Protein AF-A0A7S0DCE6-F1 (afdb_monomer_lite)

pLDDT: mean 84.44, std 14.57, range [43.94, 95.38]

Secondary structure (DSSP, 8-state):
----SSEEEEETTEEEEE--S-HHHHHHHH-------TT--HHHHHHHHHHHHTBS---SSPPTT----GGGGGGGB-SS--SEEE---SSPP---PPPPPPPPS----PPPPPPP-

InterPro domains:
  IPR007185 DNA polymerase alpha/delta/epsilon, subunit B [PF04042] (3-96)
  IPR016722 DNA polymerase alpha, subunit B [PTHR23061] (4-99)

Foldseek 3Di:
DDADAFGWDDDPNAIETEHADQLLVQCVVVDDDDDDPPPDDSSLVSVLVCQVVQFQHPDPPGDPPDPDDPVVRVVRGHLDRGNYYHRDHPDDDDDDDHDHDDRDPPPDDDDDDDDDD

Sequence (117 aa):
VAAANPAFFAVNGVRFAACTQDVLRHLSAAEAAREEGPNGDRMARLAAHLPGQRSAYPLFPAARAACLDASLAAHLEMDVTPDVLVLPSDLNPFAKIVPRVPEPAAAATAPALPARV

Organism: Micromonas pusilla (NCBI:txid38833)

Radius of gyration: 15.88 Å; chains: 1; bounding box: 37×34×45 Å

Structure (mmCIF, N/CA/C/O backbone):
data_AF-A0A7S0DCE6-F1
#
_entry.id   AF-A0A7S0DCE6-F1
#
loop_
_atom_site.group_PDB
_atom_site.id
_atom_site.type_symbol
_atom_site.label_atom_id
_atom_site.label_alt_id
_atom_site.label_comp_id
_atom_site.label_asym_id
_atom_site.label_entity_id
_atom_site.label_seq_id
_atom_site.pdbx_PDB_ins_code
_atom_site.Cartn_x
_atom_site.Cartn_y
_atom_site.Cartn_z
_atom_site.occupancy
_atom_site.B_iso_or_equiv
_atom_site.auth_seq_id
_atom_site.auth_comp_id
_atom_site.auth_asym_id
_atom_site.auth_atom_id
_atom_site.pdbx_PDB_model_num
ATOM 1 N N . VAL A 1 1 ? -12.943 -17.973 9.246 1.00 63.41 1 VAL A N 1
ATOM 2 C CA . VAL A 1 1 ? -13.158 -16.945 8.200 1.00 63.41 1 VAL A CA 1
ATOM 3 C C . VAL A 1 1 ? -11.803 -16.635 7.594 1.00 63.41 1 VAL A C 1
ATOM 5 O O . VAL A 1 1 ? -10.864 -16.469 8.359 1.00 63.41 1 VAL A O 1
ATOM 8 N N . ALA A 1 2 ? -11.686 -16.641 6.268 1.00 85.25 2 ALA A N 1
ATOM 9 C CA . ALA A 1 2 ? -10.461 -16.306 5.543 1.00 85.25 2 ALA A CA 1
ATOM 10 C C . ALA A 1 2 ? -10.769 -15.177 4.551 1.00 85.25 2 ALA A C 1
ATOM 12 O O . ALA A 1 2 ? -11.903 -15.081 4.082 1.00 85.25 2 ALA A O 1
ATOM 13 N N . ALA A 1 3 ? -9.783 -14.331 4.263 1.00 89.44 3 ALA A N 1
ATOM 14 C CA . ALA A 1 3 ? -9.891 -13.228 3.312 1.00 89.44 3 ALA A CA 1
ATOM 15 C C . ALA A 1 3 ? -8.877 -13.411 2.173 1.00 89.44 3 ALA A C 1
ATOM 17 O O . ALA A 1 3 ? -7.885 -14.125 2.335 1.00 89.44 3 ALA A O 1
ATOM 18 N N . ALA A 1 4 ? -9.142 -12.783 1.026 1.00 91.62 4 ALA A N 1
ATOM 19 C CA . ALA A 1 4 ? -8.221 -12.770 -0.109 1.00 91.62 4 ALA A CA 1
ATOM 20 C C . ALA A 1 4 ? -6.949 -11.955 0.202 1.00 91.62 4 ALA A C 1
ATOM 22 O O . ALA A 1 4 ? -6.877 -11.253 1.207 1.00 91.62 4 ALA A O 1
ATOM 23 N N . ASN A 1 5 ? -5.935 -12.044 -0.657 1.00 91.88 5 ASN A N 1
ATOM 24 C CA . ASN A 1 5 ? -4.752 -11.193 -0.579 1.00 91.88 5 ASN A CA 1
ATOM 25 C C . ASN A 1 5 ? -4.539 -10.488 -1.926 1.00 91.88 5 ASN A C 1
ATOM 27 O O . ASN A 1 5 ? -4.269 -11.187 -2.905 1.00 91.88 5 ASN A O 1
ATOM 31 N N . PRO A 1 6 ? -4.617 -9.148 -1.986 1.00 93.69 6 PRO A N 1
ATOM 32 C CA . PRO A 1 6 ? -4.988 -8.223 -0.906 1.00 93.69 6 PRO A CA 1
ATOM 33 C C . PRO A 1 6 ? -6.461 -8.364 -0.469 1.00 93.69 6 PRO A C 1
ATOM 35 O O . PRO A 1 6 ? -7.295 -8.890 -1.205 1.00 93.69 6 PRO A O 1
ATOM 38 N N . ALA A 1 7 ? -6.782 -7.889 0.735 1.00 93.31 7 ALA A N 1
ATOM 39 C CA . ALA A 1 7 ? -8.144 -7.817 1.263 1.00 93.31 7 ALA A CA 1
ATOM 40 C C . ALA A 1 7 ? -8.553 -6.371 1.536 1.00 93.31 7 ALA A C 1
ATOM 42 O O . ALA A 1 7 ? -7.835 -5.635 2.214 1.00 93.31 7 ALA A O 1
ATOM 43 N N . PHE A 1 8 ? -9.763 -6.022 1.105 1.00 93.06 8 PHE A N 1
ATOM 44 C CA . PHE A 1 8 ? -10.433 -4.766 1.425 1.00 93.06 8 PHE A CA 1
ATOM 45 C C . PHE A 1 8 ? -11.725 -5.080 2.175 1.0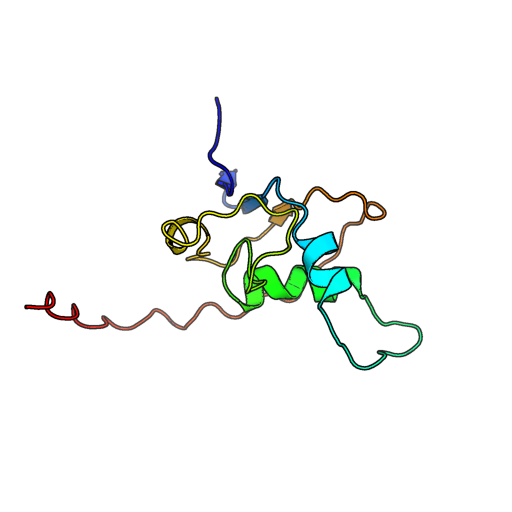0 93.06 8 PHE A C 1
ATOM 47 O O . PHE A 1 8 ? -12.561 -5.838 1.686 1.00 93.06 8 PHE A O 1
ATOM 54 N N . PHE A 1 9 ? -11.883 -4.550 3.384 1.00 92.50 9 PHE A N 1
ATOM 55 C CA . PHE A 1 9 ? -13.054 -4.826 4.220 1.00 92.50 9 PHE A CA 1
ATOM 56 C C . PHE A 1 9 ? -13.358 -3.656 5.150 1.00 92.50 9 PHE A C 1
ATOM 58 O O . PHE A 1 9 ? -12.493 -2.832 5.426 1.00 92.50 9 PHE A O 1
ATOM 65 N N . ALA A 1 10 ? -14.590 -3.575 5.650 1.00 94.00 10 ALA A N 1
ATOM 66 C CA . ALA A 1 10 ? -15.001 -2.533 6.583 1.00 94.00 10 ALA A CA 1
ATOM 67 C C . ALA A 1 10 ? -15.427 -3.131 7.927 1.00 94.00 10 ALA A C 1
ATOM 69 O O . ALA A 1 10 ? -16.151 -4.125 7.972 1.00 94.00 10 ALA A O 1
ATOM 70 N N . VAL A 1 11 ? -15.008 -2.497 9.022 1.00 94.19 11 VAL A N 1
ATOM 71 C CA . VAL A 1 11 ? -15.425 -2.837 10.388 1.00 94.19 11 VAL A CA 1
ATOM 72 C C . VAL A 1 11 ? -15.936 -1.567 11.047 1.00 94.19 11 VAL A C 1
ATOM 74 O O . VAL A 1 11 ? -15.205 -0.586 11.138 1.00 94.19 11 VAL A O 1
ATOM 77 N N . ASN A 1 12 ? -17.196 -1.560 11.490 1.00 94.94 12 ASN A N 1
ATOM 78 C CA . ASN A 1 12 ? -17.839 -0.389 12.106 1.00 94.94 12 ASN A CA 1
ATOM 79 C C . ASN A 1 12 ? -17.714 0.905 11.271 1.00 94.94 12 ASN A C 1
ATOM 81 O O . ASN A 1 12 ? -17.558 1.991 11.819 1.00 94.94 12 ASN A O 1
ATOM 85 N N . GLY A 1 13 ? -17.746 0.787 9.939 1.00 92.19 13 GLY A N 1
ATOM 86 C CA . GLY A 1 13 ? -17.605 1.924 9.022 1.00 92.19 13 GLY A CA 1
ATOM 87 C C . GLY A 1 13 ? -16.165 2.376 8.753 1.00 92.19 13 GLY A C 1
ATOM 88 O O . GLY A 1 13 ? -15.972 3.246 7.912 1.00 92.19 13 GLY A O 1
ATOM 89 N N . VAL A 1 14 ? -15.160 1.771 9.395 1.00 94.56 14 VAL A N 1
ATOM 90 C CA . VAL A 1 14 ? -13.736 2.001 9.104 1.00 94.56 14 VAL A CA 1
ATOM 91 C C . VAL A 1 14 ? -13.278 1.012 8.037 1.00 94.56 14 VAL A C 1
ATOM 93 O O . VAL A 1 14 ? -13.423 -0.198 8.220 1.00 94.56 14 VAL A O 1
ATOM 96 N N . ARG A 1 15 ? -12.735 1.510 6.922 1.00 93.50 15 ARG A N 1
ATOM 97 C CA . ARG A 1 15 ? -12.255 0.692 5.800 1.00 93.50 15 ARG A CA 1
ATOM 98 C C . ARG A 1 15 ? -10.793 0.312 6.002 1.00 93.50 15 ARG A C 1
ATOM 100 O O . ARG A 1 15 ? -9.929 1.174 6.155 1.00 93.50 15 ARG A O 1
ATOM 107 N N . PHE A 1 16 ? -10.519 -0.979 5.942 1.00 93.94 16 PHE A N 1
ATOM 108 C CA . PHE A 1 16 ? -9.196 -1.571 6.047 1.00 93.94 16 PHE A CA 1
ATOM 109 C C . PHE A 1 16 ? -8.762 -2.116 4.692 1.00 93.94 16 PHE A C 1
ATOM 111 O O . PHE A 1 16 ? -9.544 -2.755 3.987 1.00 93.94 16 PHE A O 1
ATOM 118 N N . ALA A 1 17 ? -7.492 -1.906 4.371 1.00 94.12 17 ALA A N 1
ATOM 119 C CA . ALA A 1 17 ? -6.794 -2.591 3.298 1.00 94.12 17 ALA A CA 1
ATOM 120 C C . ALA A 1 17 ? -5.614 -3.356 3.899 1.00 94.12 17 ALA A C 1
ATOM 122 O O . ALA A 1 17 ? -4.774 -2.769 4.584 1.00 94.12 17 ALA A O 1
ATOM 123 N N . ALA A 1 18 ? -5.553 -4.661 3.655 1.00 94.19 18 ALA A N 1
ATOM 124 C CA . ALA A 1 18 ? -4.484 -5.526 4.132 1.00 94.19 18 ALA A CA 1
ATOM 125 C C . ALA A 1 18 ? -3.834 -6.256 2.956 1.00 94.19 18 ALA A C 1
ATOM 127 O O . ALA A 1 18 ? -4.524 -6.848 2.127 1.00 94.19 18 ALA A O 1
ATOM 128 N N . CYS A 1 19 ? -2.506 -6.237 2.897 1.00 92.88 19 CYS A N 1
ATOM 129 C CA . CYS A 1 19 ? -1.738 -6.960 1.888 1.00 92.88 19 CYS A CA 1
ATOM 130 C C . CYS A 1 19 ? -0.588 -7.690 2.570 1.00 92.88 19 CYS A C 1
ATOM 132 O O . CYS A 1 19 ? 0.180 -7.069 3.292 1.00 92.88 19 CYS A O 1
ATOM 134 N N . THR A 1 20 ? -0.458 -8.999 2.363 1.00 92.81 20 THR A N 1
ATOM 135 C CA . THR A 1 20 ? 0.617 -9.777 3.002 1.00 92.81 20 THR A CA 1
ATOM 136 C C . THR A 1 20 ? 1.946 -9.694 2.258 1.00 92.81 20 THR A C 1
ATOM 138 O O . THR A 1 20 ? 2.962 -10.145 2.780 1.00 92.81 20 THR A O 1
ATOM 141 N N . GLN A 1 21 ? 1.949 -9.141 1.043 1.00 91.94 21 GLN A N 1
ATOM 142 C CA . GLN A 1 21 ? 3.168 -8.946 0.273 1.00 91.94 21 GLN A CA 1
ATOM 143 C C . GLN A 1 21 ? 3.969 -7.776 0.857 1.00 91.94 21 GLN A C 1
ATOM 145 O O . GLN A 1 21 ? 3.389 -6.737 1.168 1.00 91.94 21 GLN A O 1
ATOM 150 N N . ASP A 1 22 ? 5.297 -7.903 0.945 1.00 93.81 22 ASP A N 1
ATOM 151 C CA . ASP A 1 22 ? 6.162 -6.843 1.490 1.00 93.81 22 ASP A CA 1
ATOM 152 C C . ASP A 1 22 ? 6.379 -5.712 0.465 1.00 93.81 22 ASP A C 1
ATOM 154 O O . ASP A 1 22 ? 7.451 -5.511 -0.114 1.00 93.81 22 ASP A O 1
ATOM 158 N N . VAL A 1 23 ? 5.298 -4.990 0.168 1.00 93.62 23 VAL A N 1
ATOM 159 C CA . VAL A 1 23 ? 5.263 -3.917 -0.834 1.00 93.62 23 VAL A CA 1
ATOM 160 C C . VAL A 1 23 ? 6.167 -2.764 -0.420 1.00 93.62 23 VAL A C 1
ATOM 162 O O . VAL A 1 23 ? 6.834 -2.175 -1.267 1.00 93.62 23 VAL A O 1
ATOM 165 N N . LEU A 1 24 ? 6.246 -2.480 0.883 1.00 94.25 24 LEU A N 1
ATOM 166 C CA . LEU A 1 24 ? 7.089 -1.417 1.418 1.00 94.25 24 LEU A CA 1
ATOM 167 C C . LEU A 1 24 ? 8.561 -1.693 1.143 1.00 94.25 24 LEU A C 1
ATOM 169 O O . LEU A 1 24 ? 9.244 -0.814 0.624 1.00 94.25 24 LEU A O 1
ATOM 173 N N . ARG A 1 25 ? 9.052 -2.907 1.414 1.00 93.38 25 ARG A N 1
ATOM 174 C CA . ARG A 1 25 ? 10.442 -3.271 1.128 1.00 93.38 25 ARG A CA 1
ATOM 175 C C . ARG A 1 25 ? 10.736 -3.251 -0.365 1.00 93.38 25 ARG A C 1
ATOM 177 O O . ARG A 1 25 ? 11.775 -2.723 -0.762 1.00 93.38 25 ARG A O 1
ATOM 184 N N . HIS A 1 26 ? 9.825 -3.766 -1.188 1.00 94.00 26 HIS A N 1
ATOM 185 C CA . HIS A 1 26 ? 9.972 -3.731 -2.643 1.00 94.00 26 HIS A CA 1
ATOM 186 C C . HIS A 1 26 ? 10.058 -2.297 -3.180 1.00 94.00 26 HIS A C 1
ATOM 188 O O . HIS A 1 26 ? 10.993 -1.975 -3.912 1.00 94.00 26 HIS A O 1
ATOM 194 N N . LEU A 1 27 ? 9.143 -1.419 -2.763 1.00 93.62 27 LEU A N 1
ATOM 195 C CA . LEU A 1 27 ? 9.178 -0.001 -3.122 1.00 93.62 27 LEU A CA 1
ATOM 196 C C . LEU A 1 27 ? 10.441 0.673 -2.590 1.00 93.62 27 LEU A C 1
ATOM 198 O O . LEU A 1 27 ? 11.066 1.442 -3.306 1.00 93.62 27 LEU A O 1
ATOM 202 N N . SER A 1 28 ? 10.878 0.332 -1.378 1.00 92.31 28 SER A N 1
ATOM 203 C CA . SER A 1 28 ? 12.059 0.926 -0.748 1.00 92.31 28 SER A CA 1
ATOM 204 C C . SER A 1 28 ? 13.352 0.730 -1.549 1.00 92.31 28 SER A C 1
ATOM 206 O O . SER A 1 28 ? 14.268 1.541 -1.414 1.00 92.31 28 SER A O 1
ATOM 208 N N . ALA A 1 29 ? 13.427 -0.338 -2.352 1.00 90.44 29 ALA A N 1
ATOM 209 C CA . ALA A 1 29 ? 14.574 -0.669 -3.192 1.00 90.44 29 ALA A CA 1
ATOM 210 C C . ALA A 1 29 ? 14.532 0.008 -4.574 1.00 90.44 29 ALA A C 1
ATOM 212 O O . ALA A 1 29 ? 15.569 0.109 -5.225 1.00 90.44 29 ALA A O 1
ATOM 213 N N . ALA A 1 30 ? 13.353 0.443 -5.027 1.00 90.56 30 ALA A N 1
ATOM 214 C CA . ALA A 1 30 ? 13.140 1.027 -6.352 1.00 90.56 30 ALA A CA 1
ATOM 215 C C . ALA A 1 30 ? 12.790 2.525 -6.314 1.00 90.56 30 ALA A C 1
ATOM 217 O O . ALA A 1 30 ? 12.913 3.213 -7.325 1.00 90.56 30 ALA A O 1
ATOM 218 N N . GLU A 1 31 ? 12.344 3.041 -5.168 1.00 91.81 31 GLU A N 1
ATOM 219 C CA . GLU A 1 31 ? 12.003 4.448 -4.990 1.00 91.81 31 GLU A CA 1
ATOM 220 C C . GLU A 1 31 ? 13.265 5.318 -5.041 1.00 91.81 31 GLU A C 1
ATOM 222 O O . GLU A 1 31 ? 14.212 5.123 -4.278 1.00 91.81 31 GLU A O 1
ATOM 227 N N . ALA A 1 32 ? 13.229 6.345 -5.888 1.00 89.12 32 ALA A N 1
ATOM 228 C CA . ALA A 1 32 ? 14.138 7.477 -5.822 1.00 89.12 32 ALA A CA 1
ATOM 229 C C . ALA A 1 32 ? 13.352 8.708 -5.360 1.00 89.12 32 ALA A C 1
ATOM 231 O O . ALA A 1 32 ? 12.444 9.173 -6.049 1.00 89.12 32 ALA A O 1
ATOM 232 N N . ALA A 1 33 ? 13.707 9.244 -4.198 1.00 85.31 33 ALA A N 1
ATOM 233 C CA . ALA A 1 33 ? 13.139 10.476 -3.671 1.00 85.31 33 ALA A CA 1
ATOM 234 C C . ALA A 1 33 ? 14.253 11.502 -3.466 1.00 85.31 33 ALA A C 1
ATOM 236 O O . ALA A 1 33 ? 15.398 11.148 -3.179 1.00 85.31 33 ALA A O 1
ATOM 237 N N . ARG A 1 34 ? 13.915 12.787 -3.594 1.00 84.50 34 ARG A N 1
ATOM 238 C CA . ARG A 1 34 ? 14.809 13.843 -3.114 1.00 84.50 34 ARG A CA 1
ATOM 239 C C . ARG A 1 34 ? 14.895 13.726 -1.599 1.00 84.50 34 ARG A C 1
ATOM 241 O O . ARG A 1 34 ? 13.890 13.443 -0.952 1.00 84.50 34 ARG A O 1
ATOM 248 N N . GLU A 1 35 ? 16.088 13.939 -1.058 1.00 76.12 35 GLU A N 1
ATOM 249 C CA . GLU A 1 35 ? 16.293 13.953 0.383 1.00 76.12 35 GLU A CA 1
ATOM 250 C C . GLU A 1 35 ? 15.452 15.085 0.982 1.00 76.12 35 GLU A C 1
ATOM 252 O O . GLU A 1 35 ? 15.727 16.275 0.818 1.00 76.12 35 GLU A O 1
ATOM 257 N N . GLU A 1 36 ? 14.351 14.697 1.610 1.00 69.25 36 GLU A N 1
ATOM 258 C CA . GLU A 1 36 ? 13.676 15.538 2.579 1.00 69.25 36 GLU A CA 1
ATOM 259 C C . GLU A 1 36 ? 14.648 15.650 3.752 1.00 69.25 36 GLU A C 1
ATOM 261 O O . GLU A 1 36 ? 15.229 14.640 4.141 1.00 69.25 36 GLU A O 1
ATOM 266 N N . GLY A 1 37 ? 14.890 16.866 4.253 1.00 72.12 37 GLY A N 1
ATOM 267 C CA . GLY A 1 37 ? 15.866 17.114 5.319 1.00 72.12 37 GLY A CA 1
ATOM 268 C C . GLY A 1 37 ? 15.583 16.321 6.611 1.00 72.12 37 GLY A C 1
ATOM 269 O O . GLY A 1 37 ? 14.810 15.371 6.610 1.00 72.12 37 GLY A O 1
ATOM 270 N N . PRO A 1 38 ? 16.129 16.715 7.772 1.00 68.31 38 PRO A N 1
ATOM 271 C CA . PRO A 1 38 ? 16.102 15.890 8.993 1.00 68.31 38 PRO A CA 1
ATOM 272 C C . PRO A 1 38 ? 14.720 15.395 9.482 1.00 68.31 38 PRO A C 1
ATOM 274 O O . PRO A 1 38 ? 14.661 14.508 10.327 1.00 68.31 38 PRO A O 1
ATOM 277 N N . ASN A 1 39 ? 13.618 15.925 8.941 1.00 70.25 39 ASN A N 1
ATOM 278 C CA . ASN A 1 39 ? 12.239 15.550 9.258 1.00 70.25 39 ASN A CA 1
ATOM 279 C C . ASN A 1 39 ? 11.537 14.700 8.172 1.00 70.25 39 ASN A C 1
ATOM 281 O O . ASN A 1 39 ? 10.317 14.554 8.224 1.00 70.25 39 ASN A O 1
ATOM 285 N N . GLY A 1 40 ? 12.257 14.176 7.175 1.00 77.31 40 GLY A N 1
ATOM 286 C CA . GLY A 1 40 ? 11.675 13.361 6.105 1.00 77.31 40 GLY A CA 1
ATOM 287 C C . GLY A 1 40 ? 11.148 12.012 6.599 1.00 77.31 40 GLY A C 1
ATOM 288 O O . GLY A 1 40 ? 11.900 11.209 7.155 1.00 77.31 40 GLY A O 1
ATOM 289 N N . ASP A 1 41 ? 9.868 11.714 6.358 1.00 87.12 41 ASP A N 1
ATOM 290 C CA . ASP A 1 41 ? 9.262 10.438 6.758 1.00 87.12 41 ASP A CA 1
ATOM 291 C C . ASP A 1 41 ? 9.234 9.454 5.586 1.00 87.12 41 ASP A C 1
ATOM 293 O O . ASP A 1 41 ? 8.241 9.304 4.867 1.00 87.12 41 ASP A O 1
ATOM 297 N N . ARG A 1 42 ? 10.363 8.759 5.398 1.00 89.31 42 ARG A N 1
ATOM 298 C CA . ARG A 1 42 ? 10.520 7.755 4.336 1.00 89.31 42 ARG A CA 1
ATOM 299 C C . ARG A 1 42 ? 9.422 6.690 4.373 1.00 89.31 42 ARG A C 1
ATOM 301 O O . ARG A 1 42 ? 8.960 6.279 3.316 1.00 89.31 42 ARG A O 1
ATOM 308 N N . MET A 1 43 ? 9.009 6.229 5.556 1.00 91.19 43 MET A N 1
ATOM 309 C CA . MET A 1 43 ? 8.016 5.152 5.668 1.00 91.19 43 MET A CA 1
ATOM 310 C C . MET A 1 43 ? 6.617 5.642 5.308 1.00 91.19 43 MET A C 1
ATOM 312 O O . MET A 1 43 ? 5.907 4.964 4.566 1.00 91.19 43 MET A O 1
ATOM 316 N N . ALA A 1 44 ? 6.241 6.840 5.767 1.00 90.50 44 ALA A N 1
ATOM 317 C CA . ALA A 1 44 ? 4.973 7.451 5.385 1.00 90.50 44 ALA A CA 1
ATOM 318 C C . ALA A 1 44 ? 4.906 7.707 3.872 1.00 90.50 44 ALA A C 1
ATOM 320 O O . ALA A 1 44 ? 3.878 7.434 3.256 1.00 90.50 44 ALA A O 1
ATOM 321 N N . ARG A 1 45 ? 6.007 8.162 3.259 1.00 90.75 45 ARG A 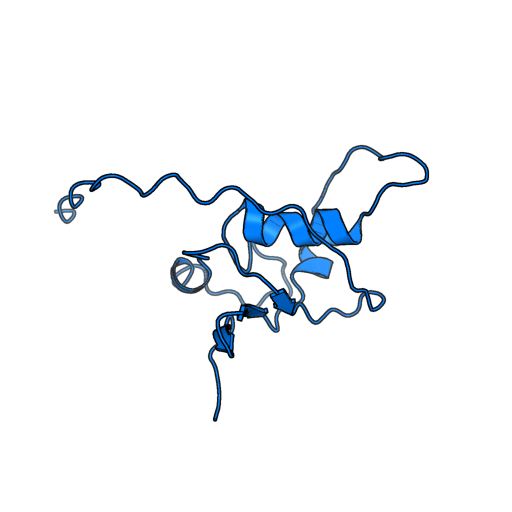N 1
ATOM 322 C CA . ARG A 1 45 ? 6.084 8.371 1.807 1.00 90.75 45 ARG A CA 1
ATOM 323 C C . ARG A 1 45 ? 5.969 7.064 1.024 1.00 90.75 45 ARG A C 1
ATOM 325 O O . ARG A 1 45 ? 5.189 7.003 0.079 1.00 90.75 45 ARG A O 1
ATOM 332 N N . LEU A 1 46 ? 6.669 6.007 1.444 1.00 92.81 46 LEU A N 1
ATOM 333 C CA . LEU A 1 46 ? 6.548 4.688 0.816 1.00 92.81 46 LEU A CA 1
ATOM 334 C C . LEU A 1 46 ? 5.110 4.162 0.879 1.00 92.81 46 LEU A C 1
ATOM 336 O O . LEU A 1 46 ? 4.573 3.703 -0.128 1.00 92.81 46 LEU A O 1
ATOM 340 N N . ALA A 1 47 ? 4.472 4.275 2.046 1.00 92.69 47 ALA A N 1
ATOM 341 C CA . ALA A 1 47 ? 3.084 3.873 2.231 1.00 92.69 47 ALA A CA 1
ATOM 342 C C . ALA A 1 47 ? 2.104 4.741 1.423 1.00 92.69 47 ALA A C 1
ATOM 344 O O . ALA A 1 47 ? 1.084 4.224 0.978 1.00 92.69 47 ALA A O 1
ATOM 345 N N . ALA A 1 48 ? 2.416 6.023 1.187 1.00 91.69 48 ALA A N 1
ATOM 346 C CA . ALA A 1 48 ? 1.593 6.944 0.396 1.00 91.69 48 ALA A CA 1
ATOM 347 C C . ALA A 1 48 ? 1.452 6.535 -1.075 1.00 91.69 48 ALA A C 1
ATOM 349 O O . ALA A 1 48 ? 0.447 6.875 -1.703 1.00 91.69 48 ALA A O 1
ATOM 350 N N . HIS A 1 49 ? 2.406 5.775 -1.621 1.00 92.81 49 HIS A N 1
ATOM 351 C CA . HIS A 1 49 ? 2.327 5.296 -3.003 1.00 92.81 49 HIS A CA 1
ATOM 352 C C . HIS A 1 49 ? 1.129 4.376 -3.241 1.00 92.81 49 HIS A C 1
ATOM 354 O O . HIS A 1 49 ? 0.545 4.433 -4.317 1.00 92.81 49 HIS A O 1
ATOM 360 N N . LEU A 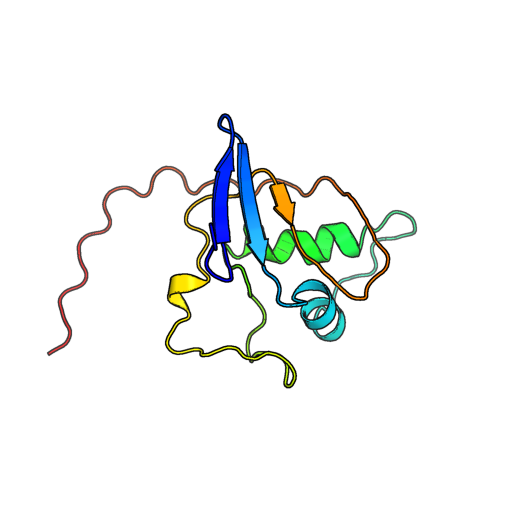1 50 ? 0.721 3.570 -2.255 1.00 92.88 50 LEU A N 1
ATOM 361 C CA . LEU A 1 50 ? -0.394 2.627 -2.404 1.00 92.88 50 LEU A CA 1
ATOM 362 C C . LEU A 1 50 ? -1.744 3.344 -2.624 1.00 92.88 50 LEU A C 1
ATOM 364 O O . LEU A 1 50 ? -2.337 3.166 -3.689 1.00 92.88 50 LEU A O 1
ATOM 368 N N . PRO A 1 51 ? -2.232 4.199 -1.697 1.00 92.00 51 PRO A N 1
ATOM 369 C CA . PRO A 1 51 ? -3.457 4.959 -1.923 1.00 92.00 51 PRO A CA 1
ATOM 370 C C . PRO A 1 51 ? -3.293 6.015 -3.026 1.00 92.00 51 PRO A C 1
ATOM 372 O O . PRO A 1 51 ? -4.270 6.342 -3.696 1.00 92.00 51 PRO A O 1
ATOM 375 N N . GLY A 1 52 ? -2.079 6.539 -3.247 1.00 91.12 52 GLY A N 1
ATOM 376 C CA . GLY A 1 52 ? -1.787 7.491 -4.326 1.00 91.12 52 GLY A CA 1
ATOM 377 C C . GLY A 1 52 ? -1.989 6.902 -5.713 1.00 91.12 52 GLY A C 1
ATOM 378 O O . GLY A 1 52 ? -2.558 7.552 -6.585 1.00 91.12 52 GLY A O 1
ATOM 379 N N . GLN A 1 53 ? -1.567 5.655 -5.895 1.00 91.62 53 GLN A N 1
ATOM 380 C CA . GLN A 1 53 ? -1.685 4.935 -7.160 1.00 91.62 53 GLN A CA 1
ATOM 381 C C . GLN A 1 53 ? -2.927 4.043 -7.218 1.00 91.62 53 GLN A C 1
ATOM 383 O O . GLN A 1 53 ? -3.142 3.376 -8.224 1.00 91.62 53 GLN A O 1
ATOM 388 N N . ARG A 1 54 ? -3.741 4.032 -6.153 1.00 91.81 54 ARG A N 1
ATOM 389 C CA . ARG A 1 54 ? -4.937 3.191 -6.013 1.00 91.81 54 ARG A CA 1
ATOM 390 C C . ARG A 1 54 ? -4.664 1.726 -6.350 1.00 91.81 54 ARG A C 1
ATOM 392 O O . ARG A 1 54 ? -5.454 1.072 -7.019 1.00 91.81 54 ARG A O 1
ATOM 399 N N . SER A 1 55 ? -3.532 1.212 -5.884 1.00 92.81 55 SER A N 1
ATOM 400 C CA . SER A 1 55 ? -3.137 -0.176 -6.098 1.00 92.81 55 SER A CA 1
ATOM 401 C C . SER A 1 55 ? -2.444 -0.721 -4.860 1.00 92.81 55 SER A C 1
ATOM 403 O O . SER A 1 55 ? -1.582 -0.066 -4.271 1.00 92.81 55 SER A O 1
ATOM 405 N N . ALA A 1 56 ? -2.804 -1.942 -4.466 1.00 93.25 56 ALA A N 1
ATOM 406 C CA . ALA A 1 56 ? -2.152 -2.676 -3.389 1.00 93.25 56 ALA A CA 1
ATOM 407 C C . ALA A 1 56 ? -0.689 -3.004 -3.709 1.00 93.25 56 ALA A C 1
ATOM 409 O O . ALA A 1 56 ? 0.100 -3.171 -2.785 1.00 93.25 56 ALA A O 1
ATOM 410 N N . TYR A 1 57 ? -0.314 -3.065 -4.992 1.00 94.06 57 TYR A N 1
ATOM 411 C CA . TYR A 1 57 ? 1.061 -3.296 -5.430 1.00 94.06 57 TYR A CA 1
ATOM 412 C C . TYR A 1 57 ? 1.404 -2.408 -6.642 1.00 94.06 57 TYR A C 1
ATOM 414 O O . TYR A 1 57 ? 1.270 -2.838 -7.787 1.00 94.06 57 TYR A O 1
ATOM 422 N N . PRO A 1 58 ? 1.844 -1.159 -6.415 1.00 92.69 58 PRO A N 1
ATOM 423 C CA . PRO A 1 58 ? 2.101 -0.206 -7.497 1.00 92.69 58 PRO A CA 1
ATOM 424 C C . PRO A 1 58 ? 3.418 -0.428 -8.263 1.00 92.69 58 PRO A C 1
ATOM 426 O O . PRO A 1 58 ? 3.632 0.164 -9.317 1.00 92.69 58 PRO A O 1
ATOM 429 N N . LEU A 1 59 ? 4.340 -1.240 -7.739 1.00 92.81 59 LEU A N 1
ATOM 430 C CA . LEU A 1 59 ? 5.664 -1.408 -8.337 1.00 92.81 59 LEU A CA 1
ATOM 431 C C . LEU A 1 59 ? 5.596 -2.259 -9.615 1.00 92.81 59 LEU A C 1
ATOM 433 O O . LEU A 1 59 ? 5.301 -3.453 -9.548 1.00 92.81 59 LEU A O 1
ATOM 437 N N . PHE A 1 60 ? 5.942 -1.667 -10.762 1.00 91.44 60 PHE A N 1
ATOM 438 C CA . PHE A 1 60 ? 6.037 -2.379 -12.036 1.00 91.44 60 PHE A CA 1
ATOM 439 C C . PHE A 1 60 ? 7.328 -2.035 -12.805 1.00 91.44 60 PHE A C 1
ATOM 441 O O . PHE A 1 60 ? 7.632 -0.851 -12.965 1.00 91.44 60 PHE A O 1
ATOM 448 N N . PRO A 1 61 ? 8.066 -3.029 -13.344 1.00 91.50 61 PRO A N 1
ATOM 449 C CA . PRO A 1 61 ? 7.874 -4.477 -13.196 1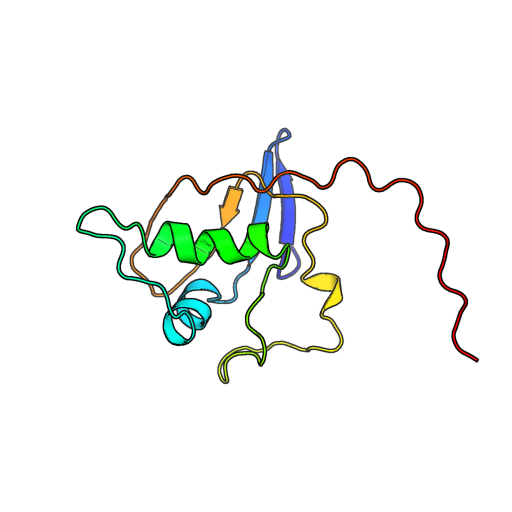.00 91.50 61 PRO A CA 1
ATOM 450 C C . PRO A 1 61 ? 7.954 -4.946 -11.737 1.00 91.50 61 PRO A C 1
ATOM 452 O O . PRO A 1 61 ? 8.647 -4.335 -10.925 1.00 91.50 61 PRO A O 1
ATOM 455 N N . ALA A 1 62 ? 7.231 -6.017 -11.400 1.00 89.31 62 ALA A N 1
ATOM 456 C CA . ALA A 1 62 ? 7.217 -6.536 -10.036 1.00 89.31 62 ALA A CA 1
ATOM 457 C C . ALA A 1 62 ? 8.629 -6.944 -9.581 1.00 89.31 62 ALA A C 1
ATOM 459 O O . ALA A 1 62 ? 9.456 -7.392 -10.383 1.00 89.31 62 ALA A O 1
ATOM 460 N N . ALA A 1 63 ? 8.916 -6.799 -8.284 1.00 89.44 63 ALA A N 1
ATOM 461 C CA . ALA A 1 63 ? 10.192 -7.244 -7.733 1.00 89.44 63 ALA A CA 1
ATOM 462 C C . ALA A 1 63 ? 10.384 -8.749 -7.981 1.00 89.44 63 ALA A C 1
ATOM 464 O O . ALA A 1 63 ? 9.427 -9.514 -7.935 1.00 89.44 63 ALA A O 1
ATOM 465 N N . ARG A 1 64 ? 11.626 -9.209 -8.179 1.00 85.62 64 ARG A N 1
ATOM 466 C CA . ARG A 1 64 ? 11.911 -10.636 -8.451 1.00 85.62 64 ARG A CA 1
ATOM 467 C C . ARG A 1 64 ? 11.376 -11.597 -7.382 1.00 85.62 64 ARG A C 1
ATOM 469 O O . ARG A 1 64 ? 11.105 -12.748 -7.693 1.00 85.62 64 ARG A O 1
ATOM 476 N N . ALA A 1 65 ? 11.265 -11.133 -6.139 1.00 85.50 65 ALA A N 1
ATOM 477 C CA . ALA A 1 65 ? 10.738 -11.908 -5.018 1.00 85.50 65 ALA A CA 1
ATOM 478 C C . ALA A 1 65 ? 9.203 -11.844 -4.897 1.00 85.50 65 ALA A C 1
ATOM 480 O O . ALA A 1 65 ? 8.625 -12.548 -4.073 1.00 85.50 65 ALA A O 1
ATOM 481 N N . ALA A 1 66 ? 8.532 -11.003 -5.688 1.00 87.69 66 ALA A N 1
ATOM 482 C CA . ALA A 1 66 ? 7.091 -10.848 -5.629 1.00 87.69 66 ALA A CA 1
ATOM 483 C C . ALA A 1 66 ? 6.391 -11.934 -6.456 1.00 87.69 66 ALA A C 1
ATOM 485 O O . ALA A 1 66 ? 6.557 -12.028 -7.670 1.00 87.69 66 ALA A O 1
ATOM 486 N N . CYS A 1 67 ? 5.545 -12.720 -5.793 1.00 86.50 67 CYS A N 1
ATOM 487 C CA . CYS A 1 67 ? 4.612 -13.640 -6.437 1.00 86.50 67 CYS A CA 1
ATOM 488 C C . CYS A 1 67 ? 3.391 -12.860 -6.942 1.00 86.50 67 CYS A C 1
ATOM 490 O O . CYS A 1 67 ? 2.346 -12.861 -6.293 1.00 86.50 67 CYS A O 1
ATOM 492 N N . LEU A 1 68 ? 3.549 -12.133 -8.049 1.00 88.56 68 LEU A N 1
ATOM 493 C CA . LEU A 1 68 ? 2.486 -11.333 -8.653 1.00 88.56 68 LEU A CA 1
ATOM 494 C C . LEU A 1 68 ? 2.138 -11.869 -10.041 1.00 88.56 68 LEU A C 1
ATOM 496 O O . LEU A 1 68 ? 2.984 -11.897 -10.933 1.00 88.56 68 LEU A O 1
ATOM 500 N N . ASP A 1 69 ? 0.880 -12.264 -10.217 1.00 90.44 69 ASP A N 1
ATOM 501 C CA . ASP A 1 69 ? 0.320 -12.575 -11.528 1.00 90.44 69 ASP A CA 1
ATOM 502 C C . ASP A 1 69 ? -0.264 -11.296 -12.137 1.00 90.44 69 ASP A C 1
ATOM 504 O O . ASP A 1 69 ? -1.317 -10.809 -11.722 1.00 90.44 69 ASP A O 1
ATOM 508 N N . ALA A 1 70 ? 0.435 -10.738 -13.126 1.00 87.12 70 ALA A N 1
ATOM 509 C CA . ALA A 1 70 ? 0.024 -9.503 -13.788 1.00 87.12 70 ALA A CA 1
ATOM 510 C C . ALA A 1 70 ? -1.307 -9.640 -14.551 1.00 87.12 70 ALA A C 1
ATOM 512 O O . ALA A 1 70 ? -1.965 -8.630 -14.794 1.00 87.12 70 ALA A O 1
ATOM 513 N N . SER A 1 71 ? -1.736 -10.859 -14.905 1.00 90.50 71 SER A N 1
ATOM 514 C CA . SER A 1 71 ? -3.043 -11.075 -15.539 1.00 90.50 71 SER A CA 1
ATOM 515 C C . SER A 1 71 ? -4.214 -10.793 -14.588 1.00 90.50 71 SER A C 1
ATOM 517 O O . SER A 1 71 ? -5.311 -10.472 -15.040 1.00 90.50 71 SER A O 1
ATOM 519 N N . LEU A 1 72 ? -3.962 -10.832 -13.275 1.00 91.69 72 LEU A N 1
ATOM 520 C CA . LEU A 1 72 ? -4.930 -10.587 -12.205 1.00 91.69 72 LEU A CA 1
ATOM 521 C C . LEU A 1 72 ? -4.825 -9.170 -11.615 1.00 91.69 72 LEU A C 1
ATOM 523 O O . LEU A 1 72 ? -5.337 -8.920 -10.525 1.00 91.69 72 LEU A O 1
ATOM 527 N N . ALA A 1 73 ? -4.184 -8.230 -12.319 1.00 88.81 73 ALA A N 1
ATOM 528 C CA . ALA A 1 73 ? -3.917 -6.880 -11.816 1.00 88.81 73 ALA A CA 1
ATOM 529 C C . ALA A 1 73 ? -5.173 -6.117 -11.353 1.00 88.81 73 ALA A C 1
ATOM 531 O O . ALA A 1 73 ? -5.089 -5.348 -10.400 1.00 88.81 73 ALA A O 1
ATOM 532 N N . ALA A 1 74 ? -6.340 -6.385 -11.949 1.00 89.69 74 ALA A N 1
ATOM 533 C CA . ALA A 1 74 ? -7.611 -5.786 -11.536 1.00 89.69 74 ALA A CA 1
ATOM 534 C C . ALA A 1 74 ? -7.968 -6.071 -10.061 1.00 89.69 74 ALA A C 1
ATOM 536 O O . ALA A 1 74 ? -8.609 -5.257 -9.410 1.00 89.69 74 ALA A O 1
ATOM 537 N N . HIS A 1 75 ? -7.513 -7.194 -9.490 1.00 90.88 75 HIS A N 1
ATOM 538 C CA . HIS A 1 75 ? -7.740 -7.521 -8.075 1.00 90.88 75 HIS A CA 1
ATOM 539 C C . HIS A 1 75 ? -6.841 -6.740 -7.106 1.00 90.88 75 HIS A C 1
ATOM 541 O O . HIS A 1 75 ? -7.019 -6.825 -5.891 1.00 90.88 75 HIS A O 1
ATOM 547 N N . LEU A 1 76 ? -5.851 -6.014 -7.627 1.00 91.25 76 LEU A N 1
ATOM 548 C CA . LEU A 1 76 ? -4.958 -5.170 -6.840 1.00 91.25 76 LEU A CA 1
ATOM 549 C C . LEU A 1 76 ? -5.470 -3.731 -6.750 1.00 91.25 76 LEU A C 1
ATOM 551 O O . LEU A 1 76 ? -4.951 -2.971 -5.932 1.00 91.25 76 LEU A O 1
ATOM 555 N N . GLU A 1 77 ? -6.446 -3.352 -7.574 1.00 91.19 77 GLU A N 1
ATOM 556 C CA . GLU A 1 77 ? -6.983 -1.996 -7.614 1.00 91.19 77 GLU A CA 1
ATOM 557 C C . GLU A 1 77 ? -7.721 -1.643 -6.317 1.00 91.19 77 GLU A C 1
ATOM 559 O O . GLU A 1 77 ? -8.411 -2.457 -5.703 1.00 91.19 77 GLU A O 1
ATOM 564 N N . MET A 1 78 ? -7.541 -0.397 -5.883 1.00 89.19 78 MET A N 1
ATOM 565 C CA . MET A 1 78 ? -8.245 0.192 -4.752 1.00 89.19 78 MET A CA 1
ATOM 566 C C . MET A 1 78 ? -9.322 1.134 -5.285 1.00 89.19 78 MET A C 1
ATOM 568 O O . MET A 1 78 ? -9.042 2.295 -5.587 1.00 89.19 78 MET A O 1
ATOM 572 N N . ASP A 1 79 ? -10.566 0.662 -5.348 1.00 84.69 79 ASP A N 1
ATOM 573 C CA . ASP A 1 79 ? -11.712 1.487 -5.767 1.00 84.69 79 ASP A CA 1
ATOM 574 C C . ASP A 1 79 ? -11.879 2.738 -4.894 1.00 84.69 79 ASP A C 1
ATOM 576 O O . ASP A 1 79 ? -12.342 3.796 -5.325 1.00 84.69 79 ASP A O 1
ATOM 580 N N . VAL A 1 80 ? -11.507 2.595 -3.625 1.00 86.31 80 VAL A N 1
ATOM 581 C CA . VAL A 1 80 ? -11.769 3.543 -2.556 1.00 86.31 80 VAL A CA 1
ATOM 582 C C . VAL A 1 80 ? -10.519 3.663 -1.693 1.00 86.31 80 VAL A C 1
ATOM 584 O O . VAL A 1 80 ? -9.880 2.660 -1.375 1.00 86.31 80 VAL A O 1
ATOM 587 N N . THR A 1 81 ? -10.178 4.883 -1.273 1.00 90.12 81 THR A N 1
ATOM 588 C CA . THR A 1 81 ? -9.039 5.100 -0.374 1.00 90.12 81 THR A CA 1
ATOM 589 C C . THR A 1 81 ? -9.351 4.490 1.003 1.00 90.12 81 THR A C 1
ATOM 591 O O . THR A 1 81 ? -10.308 4.941 1.643 1.00 90.12 81 THR A O 1
ATOM 594 N N . PRO A 1 82 ? -8.581 3.491 1.477 1.00 92.31 82 PRO A N 1
ATOM 595 C CA . PRO A 1 82 ? -8.800 2.884 2.786 1.00 92.31 82 PRO A CA 1
ATOM 596 C C . PRO A 1 82 ? -8.472 3.871 3.911 1.00 92.31 82 PRO A C 1
ATOM 598 O O . PRO A 1 82 ? -7.616 4.743 3.759 1.00 92.31 82 PRO A O 1
ATOM 601 N N . ASP A 1 83 ? -9.132 3.705 5.055 1.00 93.12 83 ASP A N 1
ATOM 602 C CA . ASP A 1 83 ? -8.882 4.518 6.248 1.00 93.12 83 ASP A CA 1
ATOM 603 C C . ASP A 1 83 ? -7.680 3.972 7.040 1.00 93.12 83 ASP A C 1
ATOM 605 O O . ASP A 1 83 ? -6.931 4.733 7.652 1.00 93.12 83 ASP A O 1
ATOM 609 N N . VAL A 1 84 ? -7.464 2.652 6.995 1.00 94.62 84 VAL A N 1
ATOM 610 C CA . VAL A 1 84 ? -6.334 1.971 7.639 1.00 94.62 84 VAL A CA 1
ATOM 611 C C . VAL A 1 84 ? -5.658 1.014 6.657 1.00 94.62 84 VAL A C 1
ATOM 613 O O . VAL A 1 84 ? -6.306 0.161 6.051 1.00 94.62 84 VAL A O 1
ATOM 616 N N . LEU A 1 85 ? -4.334 1.129 6.540 1.00 94.19 85 LEU A N 1
ATOM 617 C CA . LEU A 1 85 ? -3.482 0.239 5.750 1.00 94.19 85 LEU A CA 1
ATOM 618 C C . LEU A 1 85 ? -2.681 -0.677 6.676 1.00 94.19 85 LEU A C 1
ATOM 620 O O . LEU A 1 85 ? -1.951 -0.204 7.546 1.00 94.19 85 LEU A O 1
ATOM 624 N N . VAL A 1 86 ? -2.795 -1.987 6.465 1.00 95.38 86 VAL A N 1
ATOM 625 C CA . VAL A 1 86 ? -2.026 -3.010 7.178 1.00 95.38 86 VAL A CA 1
ATOM 626 C C . VAL A 1 86 ? -1.028 -3.627 6.205 1.00 95.38 86 VAL A C 1
ATOM 628 O O . VAL A 1 86 ? -1.400 -4.399 5.321 1.00 95.38 86 VAL A O 1
ATOM 631 N N . LEU A 1 87 ? 0.241 -3.253 6.371 1.00 94.69 87 LEU A N 1
ATOM 632 C CA . LEU A 1 87 ? 1.350 -3.634 5.495 1.00 94.69 87 LEU A CA 1
ATOM 633 C C . LEU A 1 87 ? 2.444 -4.329 6.323 1.00 94.69 87 LEU A C 1
ATOM 635 O O . LEU A 1 87 ? 3.370 -3.659 6.786 1.00 94.69 87 LEU A O 1
ATOM 639 N N . PRO A 1 88 ? 2.334 -5.646 6.577 1.00 93.94 88 PRO A N 1
ATOM 640 C CA . PRO A 1 88 ? 3.435 -6.431 7.123 1.00 93.94 88 PRO A CA 1
ATOM 641 C C . PRO A 1 88 ? 4.699 -6.278 6.264 1.00 93.94 88 PRO A C 1
ATOM 643 O O . PRO A 1 88 ? 4.643 -6.332 5.036 1.00 93.94 88 PRO A O 1
ATOM 646 N N . SER A 1 89 ? 5.836 -6.078 6.926 1.00 93.44 89 SER A N 1
ATOM 647 C CA . SER A 1 89 ? 7.143 -5.891 6.296 1.00 93.44 89 SER A CA 1
ATOM 648 C C . SER A 1 89 ? 8.253 -6.305 7.261 1.00 93.44 89 SER A C 1
ATOM 650 O O . SER A 1 89 ? 8.072 -6.208 8.475 1.00 93.44 89 SER A O 1
ATOM 652 N N . ASP A 1 90 ? 9.410 -6.703 6.729 1.00 91.12 90 ASP A N 1
ATOM 653 C CA . ASP A 1 90 ? 10.631 -6.934 7.525 1.00 91.12 90 ASP A CA 1
ATOM 654 C C . ASP A 1 90 ? 11.312 -5.622 7.972 1.00 91.12 90 ASP A C 1
ATOM 656 O O . ASP A 1 90 ? 12.341 -5.630 8.652 1.00 91.12 90 ASP A O 1
ATOM 660 N N . LEU A 1 91 ? 10.779 -4.472 7.548 1.00 91.12 91 LEU A N 1
ATOM 661 C CA . LEU A 1 91 ? 11.214 -3.156 8.004 1.00 91.12 91 LEU A CA 1
ATOM 662 C C . LEU A 1 91 ? 10.815 -2.914 9.469 1.00 91.12 91 LEU A C 1
ATOM 664 O O . LEU A 1 91 ? 9.944 -3.578 10.027 1.00 91.12 91 LEU A O 1
ATOM 668 N N . ASN A 1 92 ? 11.448 -1.922 10.103 1.00 91.44 92 ASN A N 1
ATOM 669 C CA . ASN A 1 92 ? 11.153 -1.586 11.494 1.00 91.44 92 ASN A CA 1
ATOM 670 C C . ASN A 1 92 ? 9.659 -1.230 11.666 1.00 91.44 92 ASN A C 1
ATOM 672 O O . ASN A 1 92 ? 9.171 -0.388 10.905 1.00 91.44 92 ASN A O 1
ATOM 676 N N . PRO A 1 93 ? 8.941 -1.806 12.653 1.00 93.19 93 PRO A N 1
ATOM 677 C CA . PRO A 1 93 ? 7.521 -1.538 12.851 1.00 93.19 93 PRO A CA 1
ATOM 678 C C . PRO A 1 93 ? 7.227 -0.046 13.018 1.00 93.19 93 PRO A C 1
ATOM 680 O O . PRO A 1 93 ? 7.926 0.664 13.746 1.00 93.19 93 PRO A O 1
ATOM 683 N N . PHE A 1 94 ? 6.169 0.4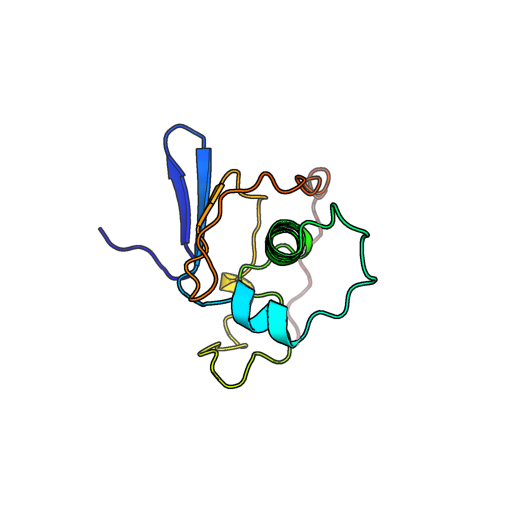32 12.366 1.00 93.44 94 PHE A N 1
ATOM 684 C CA . PHE A 1 94 ? 5.751 1.827 12.448 1.00 93.44 94 PHE A CA 1
ATOM 685 C C . PHE A 1 94 ? 4.232 1.977 12.350 1.00 93.44 94 PHE A C 1
ATOM 687 O O . PHE A 1 94 ? 3.534 1.128 11.803 1.00 93.44 94 PHE A O 1
ATOM 694 N N . ALA A 1 95 ? 3.736 3.108 12.847 1.00 94.88 95 ALA A N 1
ATOM 695 C CA . ALA A 1 95 ? 2.380 3.586 12.618 1.00 94.88 95 ALA A CA 1
ATOM 696 C C . ALA A 1 95 ? 2.458 5.078 12.286 1.00 94.88 95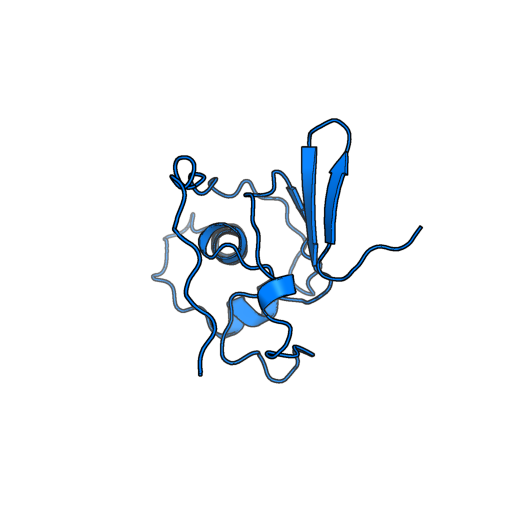 ALA A C 1
ATOM 698 O O . ALA A 1 95 ? 3.011 5.861 13.063 1.00 94.88 95 ALA A O 1
ATOM 699 N N . LYS A 1 96 ? 1.973 5.464 11.104 1.00 92.31 96 LYS A N 1
ATOM 700 C CA . LYS A 1 96 ? 2.086 6.827 10.573 1.00 92.31 96 LYS A CA 1
ATOM 701 C C . LYS A 1 96 ? 0.782 7.251 9.917 1.00 92.31 96 LYS A C 1
ATOM 703 O O . LYS A 1 96 ? 0.098 6.434 9.307 1.00 92.31 96 LYS A O 1
ATOM 708 N N . ILE A 1 97 ? 0.469 8.538 10.031 1.00 92.56 97 ILE A N 1
ATOM 709 C CA . ILE A 1 97 ? -0.644 9.146 9.306 1.00 92.56 97 ILE A CA 1
ATOM 710 C C . ILE A 1 97 ? -0.130 9.509 7.918 1.00 92.56 97 ILE A C 1
ATOM 712 O O . ILE A 1 97 ? 0.809 10.289 7.778 1.00 92.56 97 ILE A O 1
ATOM 716 N N . VAL A 1 98 ? -0.747 8.919 6.903 1.00 89.31 98 VAL A N 1
ATOM 717 C CA . VAL A 1 98 ? -0.433 9.160 5.497 1.00 89.31 98 VAL A CA 1
ATOM 718 C C . VAL A 1 98 ? -1.486 10.115 4.931 1.00 89.31 98 VAL A C 1
ATOM 720 O O . VAL A 1 98 ? -2.668 9.966 5.257 1.00 89.31 98 VAL A O 1
ATOM 723 N N . PRO A 1 99 ? -1.105 11.115 4.116 1.00 81.25 99 PRO A N 1
ATOM 724 C CA . PRO A 1 99 ? -2.069 12.031 3.523 1.00 81.25 99 PRO A CA 1
ATOM 725 C C . PRO A 1 99 ? -3.094 11.271 2.674 1.00 81.25 99 PRO A C 1
ATOM 727 O O . PRO A 1 99 ? -2.741 10.435 1.840 1.00 81.25 99 PRO A O 1
ATOM 730 N N . ARG A 1 100 ? -4.378 11.579 2.882 1.00 77.31 100 ARG A N 1
ATOM 731 C CA . ARG A 1 100 ? -5.464 10.993 2.095 1.00 77.31 100 ARG A CA 1
ATOM 732 C C . ARG A 1 100 ? -5.397 11.534 0.673 1.00 77.31 100 ARG A C 1
ATOM 734 O O . ARG A 1 100 ? -5.373 12.744 0.458 1.00 77.31 100 ARG A O 1
ATOM 741 N N . VAL A 1 101 ? -5.438 10.631 -0.295 1.00 77.06 101 VAL A N 1
ATOM 742 C CA . VAL A 1 101 ? -5.601 11.004 -1.699 1.00 77.06 101 VAL A CA 1
ATOM 743 C C . VAL A 1 101 ? -7.073 11.347 -1.920 1.00 77.06 101 VAL A C 1
ATOM 745 O O . VAL A 1 101 ? -7.928 10.548 -1.514 1.00 77.06 101 VAL A O 1
ATOM 748 N N . PRO A 1 102 ? -7.391 12.514 -2.514 1.00 69.62 102 PRO A N 1
ATOM 749 C CA . PRO A 1 102 ? -8.764 12.872 -2.825 1.00 69.62 102 PRO A CA 1
ATOM 750 C C . PRO A 1 102 ? -9.400 11.750 -3.644 1.00 69.62 102 PRO A C 1
ATOM 752 O O . PRO A 1 102 ? -8.854 11.320 -4.668 1.00 69.62 102 PRO A O 1
ATOM 755 N N . GLU A 1 103 ? -10.542 11.249 -3.176 1.00 65.06 103 GLU A N 1
ATOM 756 C CA . GLU A 1 103 ? -11.372 10.391 -4.014 1.00 65.06 103 GLU A CA 1
ATOM 757 C C . GLU A 1 103 ? -11.664 11.162 -5.304 1.00 65.06 103 GLU A C 1
ATOM 759 O O . GLU A 1 103 ? -11.875 12.382 -5.259 1.00 65.06 103 GLU A O 1
ATOM 764 N N . PRO A 1 104 ? -11.610 10.490 -6.466 1.00 61.62 104 PRO A N 1
ATOM 765 C CA . PRO A 1 104 ? -11.980 11.164 -7.692 1.00 61.62 104 PRO A CA 1
ATOM 766 C C . PRO A 1 104 ? -13.430 11.608 -7.489 1.00 61.62 104 PRO A C 1
ATOM 768 O O . PRO A 1 104 ? -14.262 10.801 -7.072 1.00 61.62 104 PRO A O 1
ATOM 771 N N . ALA A 1 105 ? -13.715 12.898 -7.697 1.00 54.50 105 ALA A N 1
ATOM 772 C CA . ALA A 1 105 ? -15.086 13.393 -7.683 1.00 54.50 105 ALA A CA 1
ATOM 773 C C . ALA A 1 105 ? -15.916 12.424 -8.525 1.00 54.50 105 ALA A C 1
ATOM 775 O O . ALA A 1 105 ? -15.515 12.169 -9.662 1.00 54.50 105 ALA A O 1
ATOM 776 N N . ALA A 1 106 ? -16.942 11.824 -7.901 1.00 49.88 106 ALA A N 1
ATOM 777 C CA . ALA A 1 106 ? -17.750 10.722 -8.414 1.00 49.88 106 ALA A CA 1
ATOM 778 C C . ALA A 1 106 ? -17.673 10.658 -9.936 1.00 49.88 106 ALA A C 1
ATOM 780 O O . ALA A 1 106 ? -18.166 11.572 -10.599 1.00 49.88 106 ALA A O 1
ATOM 781 N N . ALA A 1 107 ? -16.971 9.647 -10.460 1.00 46.59 107 ALA A N 1
ATOM 782 C CA . ALA A 1 107 ? -16.808 9.473 -11.890 1.00 46.59 107 ALA A CA 1
ATOM 783 C C . ALA A 1 107 ? -18.204 9.503 -12.515 1.00 46.59 107 ALA A C 1
ATOM 785 O O . ALA A 1 107 ? -18.989 8.566 -12.370 1.00 46.59 107 ALA A O 1
ATOM 786 N N . ALA A 1 108 ? -18.528 10.631 -13.146 1.00 44.69 108 ALA A N 1
ATOM 787 C CA . ALA A 1 108 ? -19.664 10.749 -14.022 1.00 44.69 108 ALA A CA 1
ATOM 788 C C . ALA A 1 108 ? -19.547 9.591 -15.008 1.00 44.69 108 ALA A C 1
ATOM 790 O O . ALA A 1 108 ? -18.520 9.474 -15.673 1.00 44.69 108 ALA A O 1
ATOM 791 N N . THR A 1 109 ? -20.559 8.721 -15.010 1.00 47.69 109 THR A N 1
ATOM 792 C CA . THR A 1 109 ? -20.876 7.710 -16.021 1.00 47.69 109 THR A CA 1
ATOM 793 C C . THR A 1 109 ? -19.909 7.730 -17.208 1.00 47.69 109 THR A C 1
ATOM 795 O O . THR A 1 109 ? -20.123 8.451 -18.182 1.00 47.69 109 THR A O 1
ATOM 798 N N . ALA A 1 110 ? -18.827 6.955 -17.127 1.00 43.94 110 ALA A N 1
ATOM 799 C CA . ALA A 1 110 ? -18.012 6.666 -18.297 1.00 43.94 110 ALA A CA 1
ATOM 800 C C . ALA A 1 110 ? -18.761 5.599 -19.119 1.00 43.94 110 ALA A C 1
ATOM 802 O O . ALA A 1 110 ? -19.163 4.578 -18.554 1.00 43.94 110 ALA A O 1
ATOM 803 N N . PRO A 1 111 ? -19.017 5.825 -20.420 1.00 44.47 111 PRO A N 1
ATOM 804 C CA . PRO A 1 111 ? -19.756 4.882 -21.244 1.00 44.47 111 PRO A CA 1
ATOM 805 C C . PRO A 1 111 ? -18.934 3.606 -21.443 1.00 44.47 111 PRO A C 1
ATOM 807 O O . PRO A 1 111 ? -17.715 3.654 -21.605 1.00 44.47 111 PRO A O 1
ATOM 810 N N . ALA A 1 112 ? -19.628 2.467 -21.432 1.00 46.97 112 ALA A N 1
ATOM 811 C CA . ALA A 1 112 ? -19.066 1.155 -21.707 1.00 46.97 112 ALA A CA 1
ATOM 812 C C . ALA A 1 112 ? -18.230 1.180 -22.998 1.00 46.97 112 ALA A C 1
ATOM 814 O O . ALA A 1 112 ? -18.738 1.485 -24.079 1.00 46.97 112 ALA A O 1
ATOM 815 N N . LEU A 1 113 ? -16.941 0.862 -22.875 1.00 50.25 113 LEU A N 1
ATOM 816 C CA . LEU A 1 113 ? -16.060 0.640 -24.015 1.00 50.25 113 LEU A CA 1
ATOM 817 C C . LEU A 1 113 ? -16.604 -0.566 -24.813 1.00 50.25 113 LEU A C 1
ATOM 819 O O . LEU A 1 113 ? -16.873 -1.604 -24.200 1.00 50.25 113 LEU A O 1
ATOM 823 N N . PRO A 1 114 ? -16.797 -0.475 -26.142 1.00 50.50 114 PRO A N 1
ATOM 824 C CA . PRO A 1 114 ? -17.303 -1.599 -26.917 1.00 50.50 114 PRO A CA 1
ATOM 825 C C . PRO A 1 114 ? -16.289 -2.748 -26.918 1.00 50.50 114 PRO A C 1
ATOM 827 O O . PRO A 1 114 ? -15.085 -2.538 -27.085 1.00 50.50 114 PRO A O 1
ATOM 830 N N . ALA A 1 115 ? -16.808 -3.964 -26.727 1.00 51.50 115 ALA A N 1
ATOM 831 C CA . ALA A 1 115 ? -16.071 -5.215 -26.835 1.00 51.50 115 ALA A CA 1
ATOM 832 C C . ALA A 1 115 ? -15.236 -5.233 -28.126 1.00 51.50 115 ALA A C 1
ATOM 834 O O . ALA A 1 115 ? -15.742 -4.935 -29.210 1.00 51.50 115 ALA A O 1
ATOM 835 N N . ARG A 1 116 ? -13.941 -5.536 -27.992 1.00 45.25 116 ARG A N 1
ATOM 836 C CA . ARG A 1 116 ? -13.030 -5.662 -29.135 1.00 45.25 116 ARG A CA 1
ATOM 837 C C . ARG A 1 116 ? -13.475 -6.848 -30.002 1.00 45.25 116 ARG A C 1
ATOM 839 O O . ARG A 1 116 ? -13.810 -7.899 -29.462 1.00 45.25 116 ARG A O 1
ATOM 846 N N . VAL A 1 117 ? -13.492 -6.586 -31.312 1.00 51.78 117 VAL A N 1
ATOM 847 C CA . VAL A 1 117 ? -13.798 -7.479 -32.448 1.00 51.78 117 VAL A CA 1
ATOM 848 C C . VAL A 1 117 ? -12.973 -8.759 -32.418 1.00 51.78 117 VAL A C 1
ATOM 850 O O . VAL A 1 117 ? -11.773 -8.658 -32.070 1.00 51.78 117 VAL A O 1
#